Protein AF-A0A2X2IVB2-F1 (afdb_monomer)

Foldseek 3Di:
DQLVQLQVPQQALQSVLVVCQVCVVVVVVPDDAVVGGDHSVVVLVVLLPDALVVVLVVQLVVVVVVPVVDPDFDQQPVRDGDPSVVSSVVCVVVSHHPSSVCSNPVD

Solvent-accessible surface area (backbone atoms only — not comparable to full-atom values): 6333 Å² total; per-residue (Å²): 106,67,68,58,24,27,75,73,66,30,60,48,51,60,44,32,30,54,42,39,64,76,40,40,80,65,48,55,76,80,46,90,51,95,85,53,70,66,53,34,71,56,48,51,54,57,51,50,70,44,56,50,70,58,51,52,52,51,50,52,50,54,51,50,61,68,48,77,78,49,103,62,85,70,68,39,96,85,71,54,77,60,66,71,72,62,45,54,52,51,48,52,65,71,50,49,28,66,64,58,50,54,42,30,70,69,115

Mean predicted aligned error: 8.98 Å

Organism: Shigella boydii (NCBI:txid621)

pLDDT: mean 75.64, std 15.4, range [46.94, 94.5]

InterPro domains:
  IPR032806 H repeat-associated protein, N-terminal [PF13808] (2-63)
  IPR047647 ISAs1 transposase [NF033564] (1-84)
  IPR051698 Transposase 11-like [PTHR30298] (1-85)

Radius of gyration: 15.05 Å; Cα contacts (8 Å, |Δi|>4): 78; chains: 1; bounding box: 38×32×28 Å

Nearest PDB structures (foldseek):
  5j67-assembly3_C  TM=2.442E-01  e=9.084E+00  Homo sapiens
  3piv-assembly1_A  TM=2.203E-01  e=9.084E+00  Danio rerio

Sequence (107 aa):
MTIFAVISGAESWEDIEDFGETHLDFLKQYGDFENGIPVHDTIARVVSCISPAKFHECFINWMRDCHSSDDKDVIAIDGKTGNDSNLLIVFYVQIMPDDLVMQLHRF

Structure (mmCIF, N/CA/C/O backbone):
data_AF-A0A2X2IVB2-F1
#
_entry.id   AF-A0A2X2IVB2-F1
#
loop_
_atom_site.group_PDB
_atom_site.id
_atom_site.type_symbol
_atom_site.label_atom_id
_atom_site.label_alt_id
_atom_site.label_comp_id
_atom_site.label_asym_id
_atom_site.label_entity_id
_atom_site.label_seq_id
_atom_site.pdbx_PDB_ins_code
_atom_site.Cartn_x
_atom_site.Cartn_y
_atom_site.Cartn_z
_atom_site.occupancy
_atom_site.B_iso_or_equiv
_atom_site.auth_seq_id
_atom_site.auth_comp_id
_atom_site.auth_asym_id
_atom_site.auth_atom_id
_atom_site.pdbx_PDB_model_num
ATOM 1 N N . MET A 1 1 ? -1.812 -1.584 5.818 1.00 87.31 1 MET A N 1
ATOM 2 C CA . MET A 1 1 ? -2.898 -2.015 4.913 1.00 87.31 1 MET A CA 1
ATOM 3 C C . MET A 1 1 ? -2.389 -2.197 3.489 1.00 87.31 1 MET A C 1
ATOM 5 O O . MET A 1 1 ? -2.223 -3.339 3.104 1.00 87.31 1 MET A O 1
ATOM 9 N N . THR A 1 2 ? -2.042 -1.130 2.759 1.00 86.88 2 THR A N 1
ATOM 10 C CA . THR A 1 2 ? -1.610 -1.180 1.343 1.00 86.88 2 THR A CA 1
ATOM 11 C C . THR A 1 2 ? -0.528 -2.227 1.060 1.00 86.88 2 THR A C 1
ATOM 13 O O . THR A 1 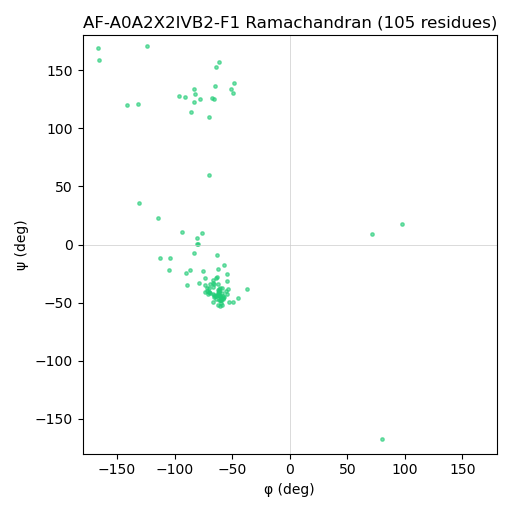2 ? -0.708 -3.065 0.192 1.00 86.88 2 THR A O 1
ATOM 16 N N . ILE A 1 3 ? 0.552 -2.255 1.849 1.00 83.25 3 ILE A N 1
ATOM 17 C CA . ILE A 1 3 ? 1.635 -3.244 1.685 1.00 83.25 3 ILE A CA 1
ATOM 18 C C . ILE A 1 3 ? 1.134 -4.685 1.901 1.00 83.25 3 ILE A C 1
ATOM 20 O O . ILE A 1 3 ? 1.528 -5.581 1.164 1.00 83.25 3 ILE A O 1
ATOM 24 N N . PHE A 1 4 ? 0.247 -4.918 2.876 1.00 87.19 4 PHE A N 1
ATOM 25 C CA . PHE A 1 4 ? -0.309 -6.254 3.131 1.00 87.19 4 PHE A CA 1
ATOM 26 C C . PHE A 1 4 ? -1.197 -6.732 1.985 1.00 87.19 4 PHE A C 1
ATOM 28 O O . PHE A 1 4 ? -1.080 -7.884 1.581 1.00 87.19 4 PHE A O 1
ATOM 35 N N . ALA A 1 5 ? -2.041 -5.847 1.452 1.00 88.25 5 ALA A N 1
ATOM 36 C CA . ALA A 1 5 ? -2.893 -6.152 0.309 1.00 88.25 5 ALA A CA 1
ATOM 37 C C . ALA A 1 5 ? -2.047 -6.514 -0.921 1.00 88.25 5 ALA A C 1
ATOM 39 O O . ALA A 1 5 ? -2.247 -7.561 -1.524 1.00 88.25 5 ALA A O 1
ATOM 40 N N . VAL A 1 6 ? -1.031 -5.701 -1.218 1.00 86.31 6 VAL A N 1
ATOM 41 C CA . VAL A 1 6 ? -0.112 -5.900 -2.347 1.00 86.31 6 VAL A CA 1
ATOM 42 C C . VAL A 1 6 ? 0.655 -7.221 -2.244 1.00 86.31 6 VAL A C 1
ATOM 44 O O . VAL A 1 6 ? 0.676 -7.998 -3.190 1.00 86.31 6 VAL A O 1
ATOM 47 N N . ILE A 1 7 ? 1.228 -7.537 -1.077 1.00 83.06 7 ILE A N 1
ATOM 48 C CA . ILE A 1 7 ? 1.910 -8.827 -0.856 1.00 83.06 7 ILE A CA 1
ATOM 49 C C . ILE A 1 7 ? 0.927 -10.005 -0.962 1.00 83.06 7 ILE A C 1
ATOM 51 O O . ILE A 1 7 ? 1.317 -11.102 -1.356 1.00 83.06 7 ILE A O 1
ATOM 55 N N . SER A 1 8 ?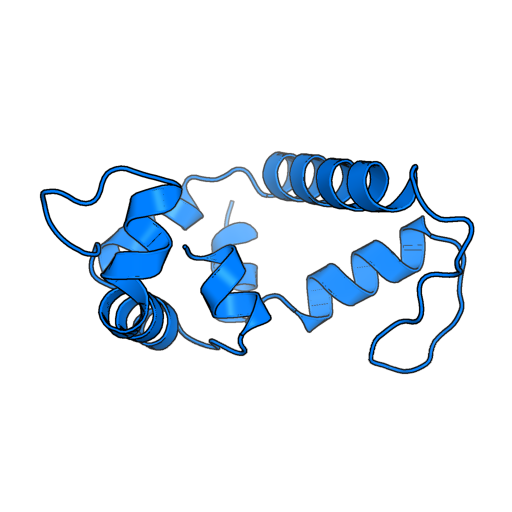 -0.349 -9.778 -0.641 1.00 85.88 8 SER A N 1
ATOM 56 C CA . SER A 1 8 ? -1.419 -10.771 -0.793 1.00 85.88 8 SER A CA 1
ATOM 57 C C . SER A 1 8 ? -1.936 -10.892 -2.234 1.00 85.88 8 SER A C 1
ATOM 59 O O . SER A 1 8 ? -2.824 -11.705 -2.478 1.00 85.88 8 SER A O 1
ATOM 61 N N . GLY A 1 9 ? -1.375 -10.126 -3.179 1.00 84.69 9 GLY A N 1
ATOM 62 C CA . GLY A 1 9 ? -1.697 -10.189 -4.605 1.00 84.69 9 GLY A CA 1
ATOM 63 C C . GLY A 1 9 ? -2.701 -9.145 -5.095 1.00 84.69 9 GLY A C 1
ATOM 64 O O . GLY A 1 9 ? -3.276 -9.344 -6.157 1.00 84.69 9 GLY A O 1
ATOM 65 N N . ALA A 1 10 ? -2.947 -8.066 -4.347 1.00 88.81 10 ALA A N 1
ATOM 66 C CA . ALA A 1 10 ? -3.775 -6.960 -4.830 1.00 88.81 10 ALA A CA 1
ATOM 67 C C . ALA A 1 10 ? -3.074 -6.214 -5.980 1.00 88.81 10 ALA A C 1
ATOM 69 O O . ALA A 1 10 ? -1.935 -5.764 -5.812 1.00 88.81 10 ALA A O 1
ATOM 70 N N . GLU A 1 11 ? -3.757 -6.061 -7.118 1.00 86.75 11 GLU A N 1
ATOM 71 C CA . GLU A 1 11 ? -3.199 -5.443 -8.329 1.00 86.75 11 GLU A CA 1
ATOM 72 C C . GLU A 1 11 ? -3.725 -4.023 -8.575 1.00 86.75 11 GLU A C 1
ATOM 74 O O . GLU A 1 11 ? -3.063 -3.225 -9.238 1.00 86.75 11 GLU A O 1
ATOM 79 N N . SER A 1 12 ? -4.879 -3.685 -8.002 1.00 88.94 12 SER A N 1
ATOM 80 C CA . SER A 1 12 ? -5.540 -2.385 -8.138 1.00 88.94 12 SER A CA 1
ATOM 81 C C . SER A 1 12 ? -5.809 -1.714 -6.788 1.00 88.94 12 SER A C 1
ATOM 83 O O . SER A 1 12 ? -5.646 -2.305 -5.716 1.00 88.94 12 SER A O 1
ATOM 85 N N . TRP A 1 13 ? -6.228 -0.448 -6.816 1.00 89.81 13 TRP A N 1
ATOM 86 C CA . TRP A 1 13 ? -6.627 0.272 -5.602 1.00 89.81 13 TRP A CA 1
ATOM 87 C C . TRP A 1 13 ? -7.926 -0.268 -5.015 1.00 89.81 13 TRP A C 1
ATOM 89 O O . TRP A 1 13 ? -8.073 -0.305 -3.794 1.00 89.81 13 TRP A O 1
ATOM 99 N N . GLU A 1 14 ? -8.828 -0.709 -5.883 1.00 91.94 14 GLU A N 1
ATOM 100 C CA . GLU A 1 14 ? -10.065 -1.399 -5.549 1.00 91.94 14 GLU A CA 1
ATOM 101 C C . GLU A 1 14 ? -9.769 -2.714 -4.817 1.00 91.94 14 GLU A C 1
ATOM 103 O O . GLU A 1 14 ? -10.330 -2.951 -3.751 1.00 91.94 14 GLU A O 1
ATOM 108 N N . ASP A 1 15 ? -8.796 -3.505 -5.284 1.00 92.50 15 ASP A N 1
ATOM 109 C CA . ASP A 1 15 ? -8.386 -4.734 -4.585 1.00 92.50 15 ASP A CA 1
ATOM 110 C C . ASP A 1 15 ? -7.833 -4.444 -3.180 1.00 92.50 15 ASP A C 1
ATOM 112 O O . ASP A 1 15 ? -7.989 -5.238 -2.250 1.00 92.50 15 ASP A O 1
ATOM 116 N N . ILE A 1 16 ? -7.158 -3.303 -3.003 1.00 91.56 16 ILE A N 1
ATOM 117 C CA . ILE A 1 16 ? -6.608 -2.891 -1.705 1.00 91.56 16 ILE A CA 1
ATOM 118 C C . ILE A 1 16 ? -7.727 -2.458 -0.749 1.00 91.56 16 ILE A C 1
ATOM 120 O O . ILE A 1 16 ? -7.639 -2.740 0.452 1.00 91.56 16 ILE A O 1
ATOM 124 N N . GLU A 1 17 ? -8.760 -1.787 -1.260 1.00 93.81 17 GLU A N 1
ATOM 125 C CA . GLU A 1 17 ? -9.978 -1.465 -0.511 1.00 93.81 17 GLU A CA 1
ATOM 126 C C . GLU A 1 17 ? -10.703 -2.749 -0.088 1.00 93.81 17 GLU A C 1
ATOM 128 O O . GLU A 1 17 ? -10.918 -2.959 1.108 1.00 93.81 17 GLU A O 1
ATOM 133 N N . ASP A 1 18 ? -10.960 -3.656 -1.033 1.00 94.44 18 ASP A N 1
ATOM 134 C CA . ASP A 1 18 ? -11.619 -4.944 -0.792 1.00 94.44 18 ASP A CA 1
ATOM 135 C C . ASP A 1 18 ? -10.845 -5.805 0.217 1.00 94.44 18 ASP A C 1
ATOM 137 O O . ASP A 1 18 ? -11.428 -6.414 1.125 1.00 94.44 18 ASP A O 1
ATOM 141 N N . PHE A 1 19 ? -9.510 -5.831 0.115 1.00 94.25 19 PHE A N 1
ATOM 142 C CA . PHE A 1 19 ? -8.653 -6.492 1.095 1.00 94.25 19 PHE A CA 1
ATOM 143 C C . PHE A 1 19 ? -8.828 -5.880 2.485 1.00 94.25 19 PHE A C 1
ATOM 145 O O . PHE A 1 19 ? -8.915 -6.616 3.473 1.00 94.25 19 PHE A O 1
ATOM 152 N N . GLY A 1 20 ? -8.859 -4.547 2.563 1.00 93.12 20 GLY A N 1
ATOM 153 C CA . GLY A 1 20 ? -9.048 -3.808 3.802 1.00 93.12 20 GLY A CA 1
ATOM 154 C C . GLY A 1 20 ? -10.372 -4.151 4.471 1.00 93.12 20 GLY A C 1
ATOM 155 O O . GLY A 1 20 ? -10.384 -4.447 5.665 1.00 93.12 20 GLY A O 1
ATOM 156 N N . GLU A 1 21 ? -11.462 -4.157 3.705 1.00 93.94 21 GLU A N 1
ATOM 157 C CA . GLU A 1 21 ? -12.805 -4.467 4.204 1.00 93.94 21 GLU A CA 1
ATOM 158 C C . GLU A 1 21 ? -12.896 -5.923 4.674 1.00 93.94 21 GLU A C 1
ATOM 160 O O . GLU A 1 21 ? -13.383 -6.214 5.768 1.00 93.94 21 GLU A O 1
ATOM 165 N N . THR A 1 22 ? -12.324 -6.848 3.900 1.00 94.50 22 THR A N 1
ATOM 166 C CA . THR A 1 22 ? -12.324 -8.283 4.225 1.00 94.50 22 THR A CA 1
ATOM 167 C C . THR A 1 22 ? -11.498 -8.604 5.477 1.00 94.50 22 THR A C 1
ATOM 169 O O . THR A 1 22 ? -11.840 -9.514 6.232 1.00 94.50 22 THR A O 1
ATOM 172 N N . HIS A 1 23 ? -10.417 -7.858 5.724 1.00 92.50 23 HIS A N 1
ATOM 173 C CA . HIS A 1 23 ? -9.464 -8.120 6.811 1.00 92.50 23 HIS A CA 1
ATOM 174 C C . HIS A 1 23 ? -9.452 -7.023 7.885 1.00 92.50 23 HIS A C 1
ATOM 176 O O . HIS A 1 23 ? -8.475 -6.887 8.628 1.00 92.50 23 HIS A O 1
ATOM 182 N N . LEU A 1 24 ? -10.535 -6.253 8.007 1.00 91.94 24 LEU A N 1
ATOM 183 C CA . LEU A 1 24 ? -10.622 -5.107 8.914 1.00 91.94 24 LEU A CA 1
ATOM 184 C C . LEU A 1 24 ? -10.282 -5.472 10.369 1.00 91.94 24 LEU A C 1
ATOM 186 O O . LEU A 1 24 ? -9.538 -4.753 11.038 1.00 91.94 24 LEU A O 1
ATOM 190 N N . ASP A 1 25 ? -10.772 -6.611 10.860 1.00 91.44 25 ASP A N 1
ATOM 191 C CA . ASP A 1 25 ? -10.521 -7.052 12.239 1.00 91.44 25 ASP A CA 1
ATOM 192 C C . ASP A 1 25 ? -9.047 -7.392 12.506 1.00 91.44 25 ASP A C 1
ATOM 194 O O . ASP A 1 25 ? -8.545 -7.177 13.611 1.00 91.44 25 ASP A O 1
ATOM 198 N N . PHE A 1 26 ? -8.324 -7.868 11.490 1.00 90.25 26 PHE A N 1
ATOM 199 C CA . PHE A 1 26 ? -6.874 -8.050 11.562 1.00 90.25 26 PHE A CA 1
ATOM 200 C C . PHE A 1 26 ? -6.151 -6.697 11.559 1.00 90.25 26 PHE A C 1
ATOM 202 O O . PHE A 1 26 ? -5.240 -6.471 12.355 1.00 90.25 26 PHE A O 1
ATOM 209 N N . LEU A 1 27 ? -6.586 -5.762 10.711 1.00 89.69 27 LEU A N 1
ATOM 210 C CA . LEU A 1 27 ? -5.961 -4.445 10.576 1.00 89.69 27 LEU A CA 1
ATOM 211 C C . LEU A 1 27 ? -6.091 -3.580 11.835 1.00 89.69 27 LEU A C 1
ATOM 213 O O . LEU A 1 27 ? -5.139 -2.875 12.174 1.00 89.69 27 LEU A O 1
ATOM 217 N N . LYS A 1 28 ? -7.199 -3.696 12.578 1.00 90.62 28 LYS A N 1
ATOM 218 C CA . LYS A 1 28 ? -7.413 -3.008 13.868 1.00 90.62 28 LYS A CA 1
ATOM 219 C C . LYS A 1 28 ? -6.345 -3.308 14.928 1.00 90.62 28 LYS A C 1
ATOM 221 O O . LYS A 1 28 ? -6.220 -2.565 15.895 1.00 90.62 28 LYS A O 1
ATOM 226 N N . GLN A 1 29 ? -5.558 -4.373 14.766 1.00 91.38 29 GLN A N 1
ATOM 227 C CA . GLN A 1 29 ? -4.440 -4.683 15.667 1.00 91.38 29 GLN A CA 1
ATOM 228 C C . GLN A 1 29 ? -3.220 -3.778 15.432 1.00 91.38 29 GLN A C 1
ATOM 230 O O . GLN A 1 29 ? -2.390 -3.622 16.325 1.00 91.38 29 GLN A O 1
ATOM 235 N N . TYR A 1 30 ? -3.103 -3.189 14.238 1.00 86.38 30 TYR A N 1
ATOM 236 C CA . TYR A 1 30 ? -1.936 -2.419 13.797 1.00 86.38 30 TYR A CA 1
ATOM 237 C C . TYR A 1 30 ? -2.215 -0.925 13.620 1.00 86.38 30 TYR A C 1
ATOM 239 O O . TYR A 1 30 ? -1.280 -0.146 13.439 1.00 86.38 30 TYR A O 1
ATOM 247 N N . GLY A 1 31 ? -3.480 -0.511 13.637 1.00 85.38 31 GLY A N 1
ATOM 248 C CA . GLY A 1 31 ? -3.866 0.875 13.428 1.00 85.38 31 GLY A CA 1
ATOM 249 C C . GLY A 1 31 ? -5.311 1.129 13.810 1.00 85.38 31 GLY A C 1
ATOM 250 O O . GLY A 1 31 ? -6.080 0.199 14.051 1.00 85.38 31 GLY A O 1
ATOM 251 N N . ASP A 1 32 ? -5.655 2.409 13.857 1.00 87.38 32 ASP A N 1
ATOM 252 C CA . ASP A 1 32 ? -6.999 2.841 14.186 1.00 87.38 32 ASP A CA 1
ATOM 253 C C . ASP A 1 32 ? -7.852 2.994 12.920 1.00 87.38 32 ASP A C 1
ATOM 255 O O . ASP A 1 32 ? -7.459 3.672 11.968 1.00 87.38 32 ASP A O 1
ATOM 259 N N . PHE A 1 33 ? -9.008 2.336 12.913 1.00 88.50 33 PHE A N 1
ATOM 260 C CA . PHE A 1 33 ? -9.945 2.276 11.788 1.00 88.50 33 PHE A CA 1
ATOM 261 C C . PHE A 1 33 ? -11.377 2.584 12.257 1.00 88.50 33 PHE A C 1
ATOM 263 O O . PHE A 1 33 ? -12.331 1.988 11.758 1.00 88.50 33 PHE A O 1
ATOM 270 N N . GLU A 1 34 ? -11.558 3.495 13.227 1.00 87.69 34 GLU A N 1
ATOM 271 C CA . GLU A 1 34 ? -12.898 3.860 13.738 1.00 87.69 34 GLU A CA 1
ATOM 272 C C . GLU A 1 34 ? -13.857 4.310 12.624 1.00 87.69 34 GLU A C 1
ATOM 274 O O . GLU A 1 34 ? -15.058 4.062 12.700 1.00 87.69 34 GLU A O 1
ATOM 279 N N . ASN A 1 35 ? -13.318 4.932 11.569 1.00 89.31 35 ASN A N 1
ATOM 280 C CA . ASN A 1 35 ? -14.076 5.422 10.414 1.00 89.31 35 ASN A CA 1
ATOM 281 C C . ASN A 1 35 ? -14.154 4.418 9.246 1.00 89.31 35 ASN A C 1
ATOM 283 O O . ASN A 1 35 ? -14.576 4.800 8.156 1.00 89.31 35 ASN A O 1
ATOM 287 N N . GLY A 1 36 ? -13.749 3.162 9.453 1.00 90.44 36 GLY A N 1
ATOM 288 C CA . GLY A 1 36 ? -13.696 2.138 8.407 1.00 90.44 36 GLY A CA 1
ATOM 289 C C . GLY A 1 36 ? -12.461 2.238 7.509 1.00 90.44 36 GLY A C 1
ATOM 290 O O . GLY A 1 36 ? -11.487 2.929 7.829 1.00 90.44 36 GLY A O 1
ATOM 291 N N . ILE A 1 37 ? -12.489 1.507 6.394 1.00 93.38 37 ILE A N 1
ATOM 292 C CA . ILE A 1 37 ? -11.405 1.501 5.412 1.00 93.38 37 ILE A CA 1
ATOM 293 C C . ILE A 1 37 ? -11.569 2.707 4.481 1.00 93.38 37 ILE A C 1
ATOM 295 O O . ILE A 1 37 ? -12.675 3.005 4.028 1.00 93.38 37 ILE A O 1
ATOM 299 N N . PRO A 1 38 ? -10.493 3.456 4.196 1.00 92.44 38 PRO A N 1
ATOM 300 C CA . PRO A 1 38 ? -10.558 4.506 3.191 1.00 92.44 38 PRO A CA 1
ATOM 301 C C . PRO A 1 38 ? -10.813 3.902 1.805 1.00 92.44 38 PRO A C 1
ATOM 303 O O . PRO A 1 38 ? -10.144 2.950 1.422 1.00 92.44 38 PRO A O 1
ATOM 306 N N . VAL A 1 39 ? -11.708 4.514 1.030 1.00 92.62 39 VAL A N 1
ATOM 307 C CA . VAL A 1 39 ? -11.976 4.115 -0.364 1.00 92.62 39 VAL A CA 1
ATOM 308 C C . VAL A 1 39 ? -10.738 4.252 -1.263 1.00 92.62 39 VAL A C 1
ATOM 310 O O . VAL A 1 39 ? -9.861 5.082 -0.982 1.00 92.62 39 VAL A O 1
ATOM 313 N N . HIS A 1 40 ? -10.697 3.505 -2.371 1.00 89.19 40 HIS A N 1
ATOM 314 C CA . HIS A 1 40 ? -9.590 3.436 -3.340 1.00 89.19 40 HIS A CA 1
ATOM 315 C C . HIS A 1 40 ? -9.002 4.805 -3.723 1.00 89.19 40 HIS A C 1
ATOM 317 O O . HIS A 1 40 ? -7.787 4.998 -3.638 1.00 89.19 40 HIS A O 1
ATOM 323 N N . ASP A 1 41 ? -9.838 5.807 -4.015 1.00 90.31 41 ASP A N 1
ATOM 324 C CA . ASP A 1 41 ? -9.393 7.176 -4.332 1.00 90.31 41 ASP A CA 1
ATOM 325 C C . ASP A 1 41 ? -8.608 7.845 -3.190 1.00 90.31 41 ASP A C 1
ATOM 327 O O . ASP A 1 41 ? -7.646 8.593 -3.404 1.00 90.31 41 ASP A O 1
ATOM 331 N N . THR A 1 42 ? -9.015 7.596 -1.944 1.00 91.44 42 THR A N 1
ATOM 332 C CA . THR A 1 42 ? -8.332 8.141 -0.765 1.00 91.44 42 THR A CA 1
ATOM 333 C C . THR A 1 42 ? -6.993 7.449 -0.558 1.00 91.44 42 THR A C 1
ATOM 335 O O . THR A 1 42 ? -6.007 8.127 -0.256 1.00 91.44 42 THR A O 1
ATOM 338 N N . ILE A 1 43 ? -6.942 6.130 -0.763 1.00 89.50 43 ILE A N 1
ATOM 339 C CA . ILE A 1 43 ? -5.710 5.341 -0.684 1.00 89.50 43 ILE A CA 1
ATOM 340 C C . ILE A 1 43 ? -4.709 5.842 -1.732 1.00 89.50 43 ILE A C 1
ATOM 342 O O . ILE A 1 43 ? -3.595 6.223 -1.365 1.00 89.50 43 ILE A O 1
ATOM 346 N N . ALA A 1 44 ? -5.125 5.926 -2.998 1.00 87.25 44 ALA A N 1
ATOM 347 C CA . ALA A 1 44 ? -4.315 6.432 -4.104 1.00 87.25 44 ALA A CA 1
ATOM 348 C C . ALA A 1 44 ? -3.742 7.822 -3.791 1.00 87.25 44 ALA A C 1
ATOM 350 O O . ALA A 1 44 ? -2.533 8.053 -3.854 1.00 87.25 44 ALA A O 1
ATOM 351 N N . ARG A 1 45 ? -4.590 8.754 -3.337 1.00 88.50 45 ARG A N 1
ATOM 352 C CA . ARG A 1 45 ? -4.142 10.107 -2.985 1.00 88.50 45 ARG A CA 1
ATOM 353 C C . ARG A 1 45 ? -3.096 10.108 -1.872 1.00 88.50 45 ARG A C 1
ATOM 355 O O . ARG A 1 45 ? -2.105 10.825 -1.984 1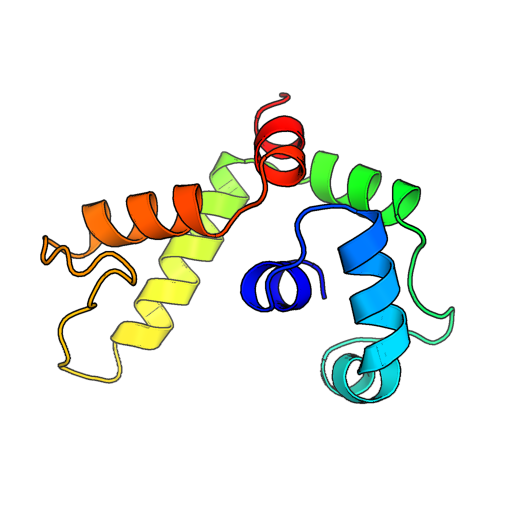.00 88.50 45 ARG A O 1
ATOM 362 N N . VAL A 1 46 ? -3.290 9.331 -0.807 1.00 87.88 46 VAL A N 1
ATOM 363 C CA . VAL A 1 46 ? -2.318 9.262 0.297 1.00 87.88 46 VAL A CA 1
ATOM 364 C C . VAL A 1 46 ? -0.991 8.688 -0.184 1.00 87.88 46 VAL A C 1
ATOM 366 O O . VAL A 1 46 ? 0.056 9.254 0.129 1.00 87.88 46 VAL A O 1
ATOM 369 N N . VAL A 1 47 ? -1.020 7.612 -0.974 1.00 84.69 47 VAL A N 1
ATOM 370 C CA . VAL A 1 47 ? 0.203 6.999 -1.501 1.00 84.69 47 VAL A CA 1
ATOM 371 C C . VAL A 1 47 ? 0.924 7.927 -2.480 1.00 84.69 47 VAL A C 1
ATOM 373 O O . VAL A 1 47 ? 2.145 8.032 -2.418 1.00 84.69 47 VAL A O 1
ATOM 376 N N . SER A 1 48 ? 0.192 8.687 -3.297 1.00 84.75 48 SER A N 1
ATOM 377 C CA . SER A 1 48 ? 0.773 9.677 -4.216 1.00 84.75 48 SER A CA 1
ATOM 378 C C . SER A 1 48 ? 1.533 10.811 -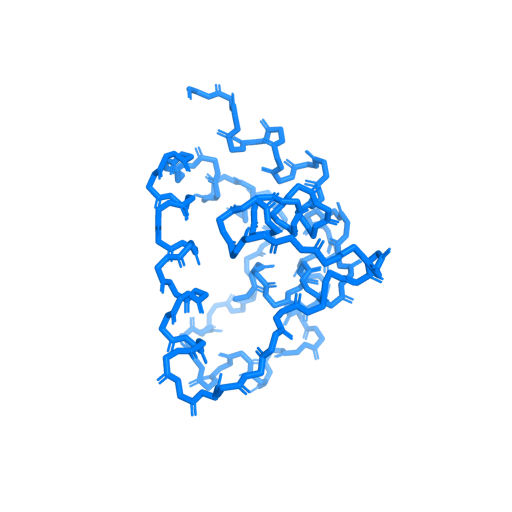3.510 1.00 84.75 48 SER A C 1
ATOM 380 O O . SER A 1 48 ? 2.390 11.454 -4.110 1.00 84.75 48 SER A O 1
ATOM 382 N N . CYS A 1 49 ? 1.254 11.051 -2.224 1.00 86.19 49 CYS A N 1
ATOM 383 C CA . CYS A 1 49 ? 1.984 12.025 -1.414 1.00 86.19 49 CYS A CA 1
ATOM 384 C C . CYS A 1 49 ? 3.290 11.462 -0.822 1.00 86.19 49 CYS A C 1
ATOM 386 O O . CYS A 1 49 ? 4.051 12.208 -0.199 1.00 86.19 49 CYS A O 1
ATOM 388 N N . ILE A 1 50 ? 3.552 10.159 -0.958 1.00 84.69 50 ILE A N 1
ATOM 389 C CA . ILE A 1 50 ? 4.750 9.521 -0.413 1.00 84.69 50 ILE A CA 1
ATOM 390 C C . ILE A 1 50 ? 5.916 9.741 -1.377 1.00 84.69 50 ILE A C 1
ATOM 392 O O . ILE A 1 50 ? 5.830 9.450 -2.564 1.00 84.69 50 ILE A O 1
ATOM 396 N N . SER A 1 51 ? 7.046 10.224 -0.855 1.00 84.06 51 SER A N 1
ATOM 397 C CA . SER A 1 51 ? 8.264 10.353 -1.658 1.00 84.06 51 SER A CA 1
ATOM 398 C C . SER A 1 51 ? 8.783 8.966 -2.072 1.00 84.06 51 SER A C 1
ATOM 400 O O . SER A 1 51 ? 9.084 8.160 -1.184 1.00 84.06 51 SER A O 1
ATOM 402 N N . PRO A 1 52 ? 8.992 8.710 -3.376 1.00 77.38 52 PRO A N 1
ATOM 403 C CA . PRO A 1 52 ? 9.459 7.415 -3.885 1.00 77.38 52 PRO A CA 1
ATOM 404 C C . PRO A 1 52 ? 10.781 6.982 -3.285 1.00 77.38 52 PRO A C 1
ATOM 406 O O . PRO A 1 52 ? 10.934 5.850 -2.835 1.00 77.38 52 PRO A O 1
ATOM 409 N N . ALA A 1 53 ? 11.727 7.920 -3.225 1.00 78.88 53 ALA A N 1
ATOM 410 C CA . ALA A 1 53 ? 13.058 7.677 -2.695 1.00 78.88 53 ALA A CA 1
ATOM 411 C C . ALA A 1 53 ? 13.011 7.280 -1.213 1.00 78.88 53 A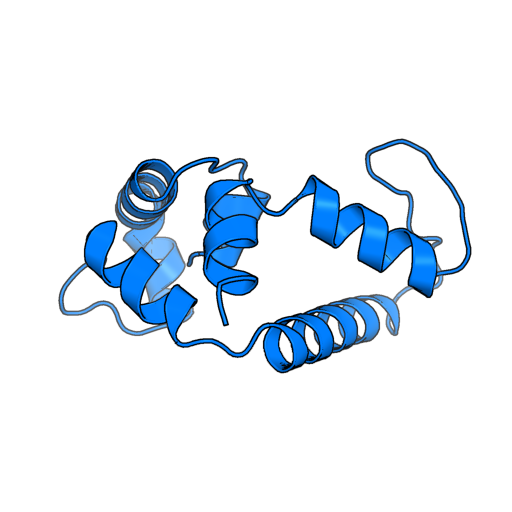LA A C 1
ATOM 413 O O . ALA A 1 53 ? 13.686 6.336 -0.810 1.00 78.88 53 ALA A O 1
ATOM 414 N N . LYS A 1 54 ? 12.173 7.956 -0.413 1.00 83.06 54 LYS A N 1
ATOM 415 C CA . LYS A 1 54 ? 12.014 7.637 1.013 1.00 83.06 54 LYS A CA 1
ATOM 416 C C . LYS A 1 54 ? 11.297 6.313 1.226 1.00 83.06 54 LYS A C 1
ATOM 418 O O . LYS A 1 54 ? 11.696 5.548 2.094 1.00 83.06 54 LYS A O 1
ATOM 423 N N . PHE A 1 55 ? 10.255 6.037 0.443 1.00 81.12 55 PHE A N 1
ATOM 424 C CA . PHE A 1 55 ? 9.558 4.757 0.514 1.00 81.12 55 PHE A CA 1
ATOM 425 C C . PHE A 1 55 ? 10.510 3.601 0.211 1.00 81.12 55 PHE A C 1
ATOM 427 O O . PHE A 1 55 ? 10.595 2.658 0.991 1.00 81.12 55 PHE A O 1
ATOM 434 N N . HIS A 1 56 ? 11.280 3.724 -0.869 1.00 75.56 56 HIS A N 1
ATOM 435 C CA . HIS A 1 56 ? 12.289 2.750 -1.259 1.00 75.56 56 HIS A CA 1
ATOM 436 C C . HIS A 1 56 ? 13.345 2.534 -0.164 1.00 75.56 56 HIS A C 1
ATOM 438 O O . HIS A 1 56 ? 13.636 1.394 0.195 1.00 75.56 56 HIS A O 1
ATOM 444 N N . GLU A 1 57 ? 13.880 3.613 0.412 1.00 81.12 57 GLU A N 1
ATOM 445 C CA . GLU A 1 57 ? 14.844 3.543 1.514 1.00 81.12 57 GLU A CA 1
ATOM 446 C C . GLU A 1 57 ? 14.262 2.826 2.741 1.00 81.12 57 GLU A C 1
ATOM 448 O O . GLU A 1 57 ? 14.866 1.881 3.253 1.00 81.12 57 GLU A O 1
ATOM 453 N N . CYS A 1 58 ? 13.071 3.232 3.195 1.00 83.06 58 CYS A N 1
ATOM 454 C CA . CYS A 1 58 ? 12.399 2.615 4.336 1.00 83.06 58 CYS A CA 1
ATOM 455 C C . CYS A 1 58 ? 12.086 1.139 4.083 1.00 83.06 58 CYS A C 1
ATOM 457 O O . CYS A 1 58 ? 12.278 0.318 4.975 1.00 83.06 58 CYS A O 1
ATOM 459 N N . PHE A 1 59 ? 11.638 0.798 2.875 1.00 76.75 59 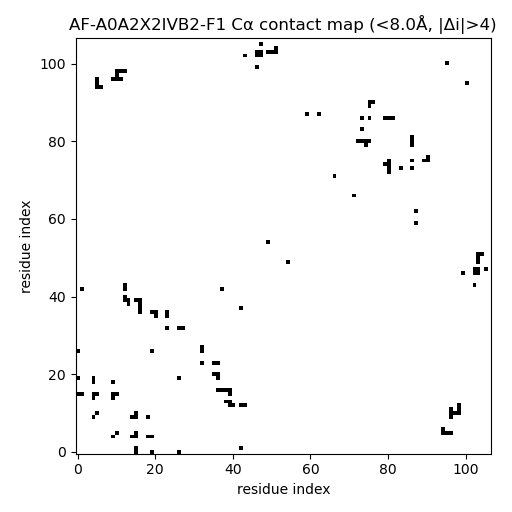PHE A N 1
ATOM 460 C CA . PHE A 1 59 ? 11.313 -0.572 2.501 1.00 76.75 59 PHE A CA 1
ATOM 461 C C . PHE A 1 59 ? 12.555 -1.468 2.496 1.00 76.75 59 PHE A C 1
ATOM 463 O O . PHE A 1 59 ? 12.533 -2.553 3.072 1.00 76.75 59 PHE A O 1
ATOM 470 N N . ILE A 1 60 ? 13.666 -1.000 1.916 1.00 74.62 60 ILE A N 1
ATOM 471 C CA . ILE A 1 60 ? 14.938 -1.731 1.939 1.00 74.62 60 ILE A CA 1
ATOM 472 C C . ILE A 1 60 ? 15.443 -1.911 3.369 1.00 74.62 60 ILE A C 1
ATOM 474 O O . ILE A 1 60 ? 15.908 -2.997 3.710 1.00 74.62 60 ILE A O 1
ATOM 478 N N . ASN A 1 61 ? 15.375 -0.869 4.199 1.00 79.44 61 ASN A N 1
ATOM 479 C CA . ASN A 1 61 ? 15.826 -0.958 5.586 1.00 79.44 61 ASN A CA 1
ATOM 480 C C . ASN A 1 61 ? 14.963 -1.938 6.388 1.00 79.44 61 ASN A C 1
ATOM 482 O O . ASN A 1 61 ? 15.517 -2.810 7.046 1.00 79.44 61 ASN A O 1
ATOM 486 N N . TRP A 1 62 ? 13.636 -1.881 6.246 1.00 78.00 62 TRP A N 1
ATOM 487 C CA . TRP A 1 62 ? 12.728 -2.849 6.866 1.00 78.00 62 TRP A CA 1
ATOM 488 C C . TRP A 1 62 ? 13.040 -4.283 6.436 1.00 78.00 62 TRP A C 1
ATOM 490 O O . TRP A 1 62 ? 13.161 -5.169 7.281 1.00 78.00 62 TRP A O 1
ATOM 500 N N . MET A 1 63 ? 13.240 -4.505 5.133 1.00 72.25 63 MET A N 1
ATOM 501 C CA . MET A 1 63 ? 13.643 -5.815 4.640 1.00 72.25 63 MET A CA 1
ATOM 502 C C . MET A 1 63 ? 14.961 -6.237 5.290 1.00 72.25 63 MET A C 1
ATOM 504 O O . MET A 1 63 ? 15.012 -7.306 5.881 1.00 72.25 63 MET A O 1
ATOM 508 N N . ARG A 1 64 ? 16.013 -5.412 5.266 1.00 69.62 64 ARG A N 1
ATOM 509 C CA . ARG A 1 64 ? 17.306 -5.733 5.906 1.00 69.62 64 ARG A CA 1
ATOM 510 C C . ARG A 1 64 ? 17.175 -6.072 7.391 1.00 69.62 64 ARG A C 1
ATOM 512 O O . ARG A 1 64 ? 17.812 -7.024 7.836 1.00 69.62 64 ARG A O 1
ATOM 519 N N . ASP A 1 65 ? 16.335 -5.354 8.128 1.00 74.00 65 ASP A N 1
ATOM 520 C CA . ASP A 1 65 ? 16.092 -5.626 9.545 1.00 74.00 65 ASP A CA 1
ATOM 521 C C . ASP A 1 65 ? 15.501 -7.029 9.746 1.00 74.00 65 ASP A C 1
ATOM 523 O O . ASP A 1 65 ? 15.961 -7.762 10.623 1.00 74.00 65 ASP A O 1
ATOM 527 N N . CYS A 1 66 ? 14.583 -7.464 8.874 1.00 65.38 66 CYS A N 1
ATOM 528 C CA . CYS A 1 66 ? 14.071 -8.838 8.875 1.00 65.38 66 CYS A CA 1
ATOM 529 C C . CYS A 1 66 ? 15.150 -9.901 8.572 1.00 65.38 66 CYS A C 1
ATOM 531 O O . CYS A 1 66 ? 15.036 -11.019 9.067 1.00 65.38 66 CYS A O 1
ATOM 533 N N . HIS A 1 67 ? 16.204 -9.572 7.815 1.00 59.88 67 HIS A N 1
ATOM 534 C CA . HIS A 1 67 ? 17.280 -10.512 7.444 1.00 59.88 67 HIS A CA 1
ATOM 535 C C . HIS A 1 67 ? 18.406 -10.605 8.478 1.00 59.88 67 HIS A C 1
ATOM 537 O O . HIS A 1 67 ? 19.105 -11.610 8.539 1.00 59.88 67 HIS A O 1
ATOM 543 N N . SER A 1 68 ? 18.576 -9.595 9.334 1.00 53.00 68 SER A N 1
ATOM 544 C CA . SER A 1 68 ? 19.631 -9.587 10.361 1.00 53.00 68 SER A CA 1
ATOM 545 C C . SER A 1 68 ? 19.502 -10.707 11.412 1.00 53.00 68 SER A C 1
ATOM 547 O O . SER A 1 68 ? 20.416 -10.910 12.211 1.00 53.00 68 SER A O 1
ATOM 549 N N . SER A 1 69 ? 18.381 -11.437 11.406 1.00 53.41 69 SER A N 1
ATOM 550 C CA . SER A 1 69 ? 18.054 -12.491 12.372 1.00 53.41 69 SER A CA 1
ATOM 551 C C . SER A 1 69 ? 18.218 -13.926 11.846 1.00 53.41 69 SER A C 1
ATOM 553 O O . SER A 1 69 ? 18.213 -14.841 12.664 1.00 53.41 69 SER A O 1
ATOM 555 N N . ASP A 1 70 ? 18.406 -14.151 10.538 1.00 50.97 70 ASP A N 1
ATOM 556 C CA . ASP A 1 70 ? 18.529 -15.498 9.958 1.00 50.97 70 ASP A CA 1
ATOM 557 C C . ASP A 1 70 ? 19.595 -15.544 8.844 1.00 50.97 70 ASP A C 1
ATOM 559 O O . ASP A 1 70 ? 19.470 -14.886 7.815 1.00 50.97 70 ASP A O 1
ATOM 563 N N . ASP A 1 71 ? 20.625 -16.375 9.037 1.00 47.75 71 ASP A N 1
ATOM 564 C CA . ASP A 1 71 ? 21.678 -16.739 8.067 1.00 47.75 71 ASP A CA 1
ATOM 565 C C . ASP A 1 71 ? 21.099 -17.624 6.943 1.00 47.75 71 ASP A C 1
ATOM 567 O O . ASP A 1 71 ? 21.415 -18.809 6.815 1.00 47.75 71 ASP A O 1
ATOM 571 N N . LYS A 1 72 ? 20.120 -17.102 6.199 1.00 50.91 72 LYS A N 1
ATOM 572 C CA . LYS A 1 72 ? 19.462 -17.807 5.095 1.00 50.91 72 LYS A CA 1
ATOM 573 C C . LYS A 1 72 ? 19.400 -16.903 3.876 1.00 50.91 72 LYS A C 1
ATOM 575 O O . LYS A 1 72 ? 18.797 -15.835 3.921 1.00 50.91 72 LYS A O 1
ATOM 580 N N . ASP A 1 73 ? 20.003 -17.380 2.789 1.00 49.97 73 ASP A N 1
ATOM 581 C CA . ASP A 1 73 ? 19.980 -16.735 1.479 1.00 49.97 73 ASP A CA 1
ATOM 582 C C . ASP A 1 73 ? 18.551 -16.355 1.073 1.00 49.97 73 ASP A C 1
ATOM 584 O O . ASP A 1 73 ? 17.624 -17.172 1.103 1.00 49.97 73 ASP A O 1
ATOM 588 N N . VAL A 1 74 ? 18.386 -15.105 0.645 1.00 51.50 74 VAL A N 1
ATOM 589 C CA . VAL A 1 74 ? 17.132 -14.605 0.089 1.00 51.50 74 VAL A CA 1
ATOM 590 C C . VAL A 1 74 ? 16.915 -15.262 -1.269 1.00 51.50 74 VAL A C 1
ATOM 592 O O . VAL A 1 74 ? 17.609 -14.965 -2.240 1.00 51.50 74 VAL A O 1
ATOM 595 N N . ILE A 1 75 ? 15.941 -16.163 -1.364 1.00 50.59 75 ILE A N 1
ATOM 596 C CA . ILE A 1 75 ? 15.535 -16.740 -2.647 1.00 50.59 75 ILE A CA 1
ATOM 597 C C . ILE A 1 75 ? 14.505 -15.796 -3.262 1.00 50.59 75 ILE A C 1
ATOM 599 O O . ILE A 1 75 ? 13.410 -15.657 -2.720 1.00 50.59 75 ILE A O 1
ATOM 603 N N . ALA A 1 76 ? 14.837 -15.155 -4.391 1.00 53.09 76 ALA 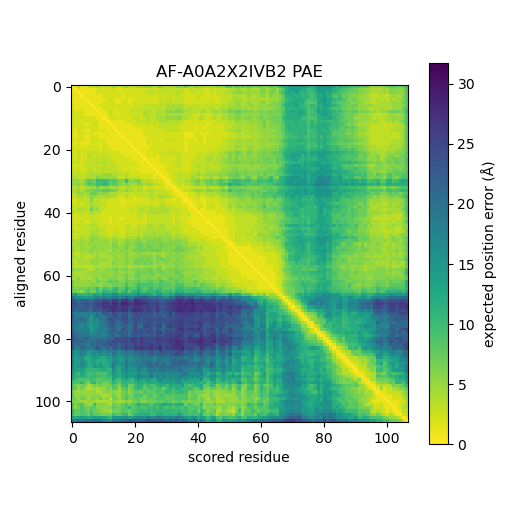A N 1
ATOM 604 C CA . ALA A 1 76 ? 13.829 -14.495 -5.219 1.00 53.09 76 ALA A CA 1
ATOM 605 C C . ALA A 1 76 ? 12.654 -15.447 -5.466 1.00 53.09 76 ALA A C 1
ATOM 607 O O . ALA A 1 76 ? 12.893 -16.613 -5.762 1.00 53.09 76 ALA A O 1
ATOM 608 N N . ILE A 1 77 ? 11.401 -14.983 -5.425 1.00 52.03 77 ILE A N 1
ATOM 609 C CA . ILE A 1 77 ? 10.244 -15.829 -5.803 1.00 52.03 77 ILE A CA 1
ATOM 610 C C . ILE A 1 77 ? 10.430 -16.413 -7.227 1.00 52.03 77 ILE A C 1
ATOM 612 O O . ILE A 1 77 ? 9.957 -17.505 -7.522 1.00 52.03 77 ILE A O 1
ATOM 616 N N . ASP A 1 78 ? 11.223 -15.737 -8.067 1.00 50.06 78 ASP A N 1
ATOM 617 C CA . ASP A 1 78 ? 11.667 -16.157 -9.407 1.00 50.06 78 ASP A CA 1
ATOM 618 C C . ASP A 1 78 ? 12.856 -17.160 -9.426 1.00 50.06 78 ASP A C 1
ATOM 620 O O . ASP A 1 78 ? 13.413 -17.468 -10.474 1.00 50.06 78 ASP A O 1
ATOM 624 N N . GLY A 1 79 ? 13.324 -17.654 -8.276 1.00 50.31 79 GLY A N 1
ATOM 625 C CA . GLY A 1 79 ? 14.431 -18.619 -8.172 1.00 50.31 79 GLY A CA 1
ATOM 626 C C . GLY A 1 79 ? 15.828 -18.061 -8.482 1.00 50.31 79 GLY A C 1
ATOM 627 O O . GLY A 1 79 ? 16.789 -18.824 -8.587 1.00 50.31 79 GLY A O 1
ATOM 628 N N . LYS A 1 80 ? 15.972 -16.740 -8.636 1.00 48.69 80 LYS A N 1
ATOM 629 C CA . LYS A 1 80 ? 17.266 -16.080 -8.860 1.00 48.69 80 LYS A CA 1
ATOM 630 C C . LYS A 1 80 ? 17.999 -15.842 -7.540 1.00 48.69 80 LYS A C 1
ATOM 632 O O . LYS A 1 80 ? 17.4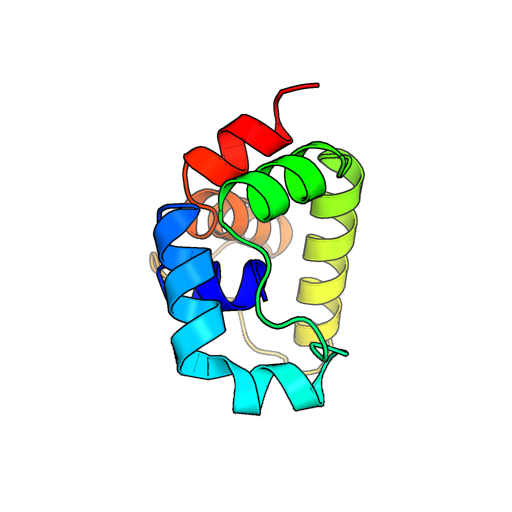98 -15.148 -6.661 1.00 48.69 80 LYS A O 1
ATOM 637 N N . THR A 1 81 ? 19.212 -16.377 -7.444 1.00 46.94 81 THR A N 1
ATOM 638 C CA . THR A 1 81 ? 20.159 -16.119 -6.351 1.00 46.94 81 THR A CA 1
ATOM 639 C C . THR A 1 81 ? 21.130 -15.015 -6.776 1.00 46.94 81 THR A C 1
ATOM 641 O O . THR A 1 81 ? 21.740 -15.096 -7.841 1.00 46.94 81 THR A O 1
ATOM 644 N N . GLY A 1 82 ? 21.284 -13.969 -5.970 1.00 52.69 82 GLY A N 1
ATOM 645 C CA . GLY A 1 82 ? 22.170 -12.838 -6.241 1.00 52.69 82 GLY A CA 1
ATOM 646 C C . GLY A 1 82 ? 22.382 -12.005 -4.979 1.00 52.69 82 GLY A C 1
ATOM 647 O O . GLY A 1 82 ? 21.575 -12.082 -4.065 1.00 52.69 82 GLY A O 1
ATOM 648 N N . ASN A 1 83 ? 23.465 -11.223 -4.920 1.00 52.19 83 ASN A N 1
ATOM 649 C CA . ASN A 1 83 ? 23.784 -10.393 -3.750 1.00 52.19 83 ASN A CA 1
ATOM 650 C C . ASN A 1 83 ? 22.582 -9.532 -3.316 1.00 52.19 83 ASN A C 1
ATOM 652 O O . ASN A 1 83 ? 21.969 -8.864 -4.156 1.00 52.19 83 ASN A O 1
ATOM 656 N N . ASP A 1 84 ? 22.317 -9.522 -2.006 1.00 57.25 84 ASP A N 1
ATOM 657 C CA . ASP A 1 84 ? 21.130 -9.006 -1.303 1.00 57.25 84 ASP A CA 1
ATOM 658 C C . ASP A 1 84 ? 20.513 -7.722 -1.873 1.00 57.25 84 ASP A C 1
ATOM 66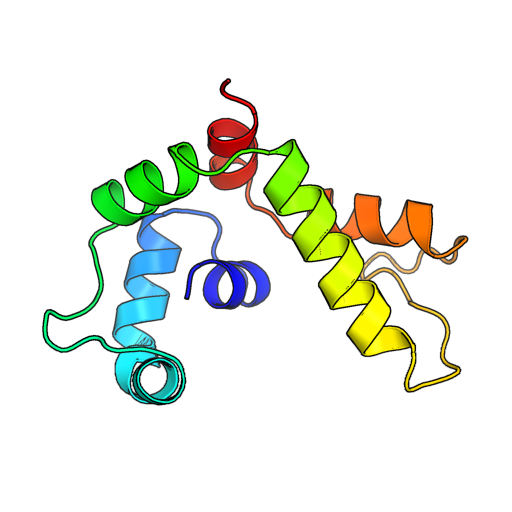0 O O . ASP A 1 84 ? 19.296 -7.572 -1.939 1.00 57.25 84 ASP A O 1
ATOM 664 N N . SER A 1 85 ? 21.334 -6.775 -2.326 1.00 54.97 85 SER A N 1
ATOM 665 C CA . SER A 1 85 ? 20.871 -5.472 -2.821 1.00 54.97 85 SER A CA 1
ATOM 666 C C . SER A 1 85 ? 20.132 -5.564 -4.160 1.00 54.97 85 SER A C 1
ATOM 668 O O . SER A 1 85 ? 19.160 -4.844 -4.372 1.00 54.97 85 SER A O 1
ATOM 670 N N . ASN A 1 86 ? 20.576 -6.446 -5.060 1.00 53.44 86 ASN A N 1
ATOM 671 C CA . ASN A 1 86 ? 19.979 -6.586 -6.388 1.00 53.44 86 ASN A CA 1
ATOM 672 C C . ASN A 1 86 ? 18.686 -7.404 -6.341 1.00 53.44 86 ASN A C 1
ATOM 674 O O . ASN A 1 86 ? 17.763 -7.111 -7.094 1.00 53.44 86 ASN A O 1
ATOM 678 N N . LEU A 1 87 ? 18.587 -8.387 -5.441 1.00 55.16 87 LEU A N 1
ATOM 679 C CA . LEU A 1 87 ? 17.355 -9.156 -5.262 1.00 55.16 87 LEU A CA 1
ATOM 680 C C . LEU A 1 87 ? 16.249 -8.317 -4.622 1.00 55.16 87 LEU A C 1
ATOM 682 O O . LEU A 1 87 ? 15.118 -8.373 -5.089 1.00 55.16 87 LEU A O 1
ATOM 686 N N . LEU A 1 88 ? 16.566 -7.484 -3.625 1.00 55.34 88 LEU A N 1
ATOM 687 C CA . LEU A 1 88 ? 15.589 -6.592 -2.987 1.00 55.34 88 LEU A CA 1
ATOM 688 C C . LEU A 1 88 ? 14.935 -5.617 -3.978 1.00 55.34 88 LEU A C 1
ATOM 690 O O . LEU A 1 88 ? 13.737 -5.355 -3.886 1.00 55.34 88 LEU A O 1
ATOM 694 N N . ILE A 1 89 ? 15.700 -5.118 -4.953 1.00 54.94 89 ILE A N 1
ATOM 695 C CA . ILE A 1 89 ? 15.170 -4.268 -6.029 1.00 54.94 89 ILE A CA 1
ATOM 696 C C . ILE A 1 89 ? 14.270 -5.080 -6.967 1.00 54.94 89 ILE A C 1
ATOM 698 O O . ILE A 1 89 ? 13.203 -4.611 -7.348 1.00 54.94 89 ILE A O 1
ATOM 702 N N . VAL A 1 90 ? 14.668 -6.303 -7.317 1.00 54.34 90 VAL A N 1
ATOM 703 C CA . VAL A 1 90 ? 13.863 -7.192 -8.170 1.00 54.34 90 VAL A CA 1
ATOM 704 C C . VAL A 1 90 ? 12.530 -7.537 -7.492 1.00 54.34 90 VAL A C 1
ATOM 706 O O . VAL A 1 90 ? 11.484 -7.442 -8.126 1.00 54.34 90 VAL A O 1
ATOM 709 N N . PHE A 1 91 ? 12.537 -7.807 -6.185 1.00 59.22 91 PHE A N 1
ATOM 710 C CA . PHE A 1 91 ? 11.325 -7.996 -5.384 1.00 59.22 91 PHE A CA 1
ATOM 711 C C . PHE A 1 91 ? 10.429 -6.764 -5.343 1.00 59.22 91 PHE A C 1
ATOM 713 O O . PHE A 1 91 ? 9.220 -6.889 -5.493 1.00 59.22 91 PHE A O 1
ATOM 720 N N . TYR A 1 92 ? 11.008 -5.579 -5.163 1.00 60.81 92 TYR A N 1
ATOM 721 C CA . TYR A 1 92 ? 10.259 -4.327 -5.174 1.00 60.81 92 TYR A CA 1
ATOM 722 C C . TYR A 1 92 ? 9.509 -4.128 -6.499 1.00 60.81 92 TYR A C 1
ATOM 724 O O . TYR A 1 92 ? 8.330 -3.789 -6.494 1.00 60.81 92 TYR A O 1
ATOM 732 N N . VAL A 1 93 ? 10.177 -4.397 -7.625 1.00 56.50 93 VAL A N 1
ATOM 733 C CA . VAL A 1 93 ? 9.597 -4.239 -8.968 1.00 56.50 93 VAL A CA 1
ATOM 734 C C . VAL A 1 93 ? 8.582 -5.341 -9.302 1.00 56.50 93 VAL A C 1
ATOM 736 O O . VAL A 1 93 ? 7.665 -5.084 -10.068 1.00 56.50 93 VAL A O 1
ATOM 739 N N . GLN A 1 94 ? 8.713 -6.549 -8.742 1.00 60.78 94 GLN A N 1
ATOM 740 C CA . GLN A 1 94 ? 7.770 -7.652 -8.997 1.00 60.78 94 GLN A CA 1
ATOM 741 C C . GLN A 1 94 ? 6.584 -7.718 -8.035 1.00 60.78 94 GLN A C 1
ATOM 743 O O . GLN A 1 94 ? 5.567 -8.299 -8.395 1.00 60.78 94 GLN A O 1
ATOM 748 N N . ILE A 1 95 ? 6.712 -7.183 -6.821 1.00 65.94 95 ILE A N 1
ATOM 749 C CA . ILE A 1 95 ? 5.639 -7.219 -5.820 1.00 65.94 95 ILE A CA 1
ATOM 750 C C . ILE A 1 95 ? 4.723 -6.006 -5.961 1.00 65.94 95 ILE A C 1
ATOM 752 O O . ILE A 1 95 ? 3.530 -6.127 -5.712 1.00 65.94 95 ILE A O 1
ATOM 756 N N . MET A 1 96 ? 5.250 -4.833 -6.324 1.00 71.75 96 MET A N 1
ATOM 757 C CA . MET A 1 96 ? 4.411 -3.641 -6.424 1.00 71.75 96 MET A CA 1
ATOM 758 C C . MET A 1 96 ? 3.599 -3.647 -7.722 1.00 71.75 96 MET A C 1
ATOM 760 O O . MET A 1 96 ? 4.204 -3.707 -8.792 1.00 71.75 96 MET A O 1
ATOM 764 N N . PRO A 1 97 ? 2.262 -3.520 -7.655 1.00 73.12 97 PRO A N 1
ATOM 765 C CA . PRO A 1 97 ? 1.448 -3.427 -8.853 1.00 73.12 97 PRO A CA 1
ATOM 766 C C . PRO A 1 97 ? 1.760 -2.165 -9.650 1.00 73.12 97 PRO A C 1
ATOM 768 O O . PRO A 1 97 ? 2.156 -1.137 -9.088 1.00 73.12 97 PRO A O 1
ATOM 771 N N . ASP A 1 98 ? 1.539 -2.237 -10.963 1.00 75.31 98 ASP A N 1
ATOM 772 C CA . ASP A 1 98 ? 1.850 -1.160 -11.906 1.00 75.31 98 ASP A CA 1
ATOM 773 C C . ASP A 1 98 ? 1.215 0.175 -11.491 1.00 75.31 98 ASP A C 1
ATOM 775 O O . ASP A 1 98 ? 1.863 1.218 -11.574 1.00 75.31 98 ASP A O 1
ATOM 779 N N . ASP A 1 99 ? -0.008 0.153 -10.962 1.00 71.94 99 ASP A N 1
ATOM 780 C CA . ASP A 1 99 ? -0.710 1.341 -10.468 1.00 71.94 99 ASP A CA 1
ATOM 781 C C . ASP A 1 99 ? 0.020 2.026 -9.306 1.00 71.94 99 ASP A C 1
ATOM 783 O O . ASP A 1 99 ? 0.099 3.258 -9.231 1.00 71.94 99 ASP A O 1
ATOM 787 N N . LEU A 1 100 ? 0.601 1.228 -8.412 1.00 72.25 100 LEU A N 1
ATOM 788 C CA . LEU A 1 100 ? 1.359 1.704 -7.262 1.00 72.25 100 LEU A CA 1
ATOM 789 C C . LEU A 1 100 ? 2.719 2.258 -7.702 1.00 72.25 100 LEU A C 1
ATOM 791 O O . LEU A 1 100 ? 3.141 3.313 -7.228 1.00 72.25 100 LEU A O 1
ATOM 795 N N . VAL A 1 101 ? 3.376 1.588 -8.654 1.00 72.88 101 VAL A N 1
ATOM 796 C CA . VAL A 1 101 ? 4.635 2.046 -9.260 1.00 72.88 101 VAL A CA 1
ATOM 797 C C . VAL A 1 101 ? 4.421 3.358 -10.017 1.00 72.88 101 VAL A C 1
ATOM 799 O O . VAL A 1 101 ? 5.166 4.319 -9.816 1.00 72.88 101 VAL A O 1
ATOM 802 N N . MET A 1 102 ? 3.377 3.444 -10.843 1.00 72.62 102 MET A N 1
ATOM 803 C CA . MET A 1 102 ? 3.053 4.642 -11.616 1.00 72.62 102 MET A CA 1
ATOM 804 C C . MET A 1 102 ? 2.745 5.844 -10.726 1.00 72.62 102 MET A C 1
ATOM 806 O O . MET A 1 102 ? 3.172 6.954 -11.043 1.00 72.62 102 MET A O 1
ATOM 810 N N . GLN A 1 103 ? 2.021 5.652 -9.620 1.00 71.81 103 GLN A N 1
ATOM 811 C CA . GLN A 1 103 ? 1.715 6.751 -8.703 1.00 71.81 103 GLN A CA 1
ATOM 812 C C . GLN A 1 103 ? 2.914 7.192 -7.879 1.00 71.81 103 GLN A C 1
ATOM 814 O O . GLN A 1 103 ? 3.064 8.388 -7.631 1.00 71.81 103 GLN A O 1
ATOM 819 N N . LEU A 1 104 ? 3.779 6.256 -7.497 1.00 68.56 104 LEU A N 1
ATOM 820 C CA . LEU A 1 104 ? 4.987 6.588 -6.769 1.00 68.56 104 LEU A CA 1
ATOM 821 C C . LEU A 1 104 ? 5.928 7.390 -7.686 1.00 68.56 104 LEU A C 1
ATOM 823 O O . LEU A 1 104 ? 6.305 8.505 -7.362 1.00 68.56 104 LEU A O 1
ATOM 827 N N . HIS A 1 105 ? 6.198 6.942 -8.910 1.00 67.94 105 HIS A N 1
ATOM 828 C CA . HIS A 1 105 ? 7.118 7.635 -9.825 1.00 67.94 105 HIS A CA 1
ATOM 829 C C . HIS A 1 105 ? 6.568 8.912 -10.501 1.00 67.94 105 HIS A C 1
ATOM 831 O O . HIS A 1 105 ? 7.213 9.443 -11.407 1.00 67.94 105 HIS A O 1
ATOM 837 N N . ARG A 1 106 ? 5.398 9.429 -10.095 1.00 64.50 106 ARG A N 1
ATOM 838 C CA . ARG A 1 106 ? 4.747 10.577 -10.755 1.00 64.50 106 ARG A CA 1
ATOM 839 C C . ARG A 1 106 ? 5.297 11.960 -10.357 1.00 64.50 106 ARG A C 1
ATOM 841 O O . ARG A 1 106 ? 4.818 12.951 -10.907 1.00 64.50 106 ARG A O 1
ATOM 848 N N . PHE A 1 107 ? 6.298 12.050 -9.475 1.00 50.91 107 PHE A N 1
ATOM 849 C CA . PHE A 1 107 ? 6.927 13.316 -9.064 1.00 50.91 107 PHE A CA 1
ATOM 850 C C . PHE A 1 107 ? 8.446 13.220 -8.917 1.00 50.91 107 PHE A C 1
ATOM 852 O O . PHE A 1 107 ? 8.927 12.235 -8.311 1.00 50.91 107 PHE A O 1
#

Secondary structure (DSSP, 8-state):
-HHHHHHTT--SHHHHHHHHHHTHHHHTTTS--TT-PPPHHHHHHHHHTS-HHHHHHHHHHHHHHHHTT-------TT-----HHHHHHHHHHHHS-HHHHHHHTT-